Protein AF-A0A1Q5UHT0-F1 (afdb_monomer_lite)

Secondary structure (DSSP, 8-state):
---TT--EEEEEEBTEEEEEEEEETT---EEE-TTT-B--TT-EEEEEEEEETTTTEEEEEEEEEEEETTEEEEEEEEEE---TTS-----TTEEEE-S-GGG-SSTTPPPHHHHHHHTTS-SS--EEEEE-SSS-EEEEES---GGG--SPPP----SBTTB----EEETTEEEE---

Radius of gyration: 17.74 Å; chains: 1; bounding box: 50×33×55 Å

Sequence (179 aa):
MTLQNVWFGSFDVGNSKNLTLLIDTGSSDVIVSPGLYKGGPHSVDTSSTFANTYGTTESTLYNDTVKFGFVTAYQTIGSVQPDANVEALIPADGIVGFAGLEVSSFHGAPPFFHSLCEQGEMSPCRFSITLGNTEKGTLLLGALDQALFMGDLSTTSIIQEWALYADIALNGKISRRMR

Structure (mmCIF, N/CA/C/O backbone):
data_AF-A0A1Q5UHT0-F1
#
_entry.id   AF-A0A1Q5UHT0-F1
#
loop_
_atom_site.group_PDB
_atom_site.id
_atom_site.type_symbol
_atom_site.label_atom_id
_atom_site.label_alt_id
_atom_site.label_comp_id
_atom_site.label_asym_id
_atom_site.label_entity_id
_atom_site.label_seq_id
_atom_site.pdbx_PDB_ins_code
_atom_site.Cartn_x
_atom_site.Cartn_y
_atom_site.Cartn_z
_atom_site.occupancy
_atom_site.B_iso_or_equiv
_atom_site.auth_seq_id
_atom_site.auth_comp_id
_atom_site.auth_asym_id
_atom_site.auth_atom_id
_atom_site.pdbx_PDB_model_num
ATOM 1 N N . MET A 1 1 ? 13.865 -15.123 13.604 1.00 35.41 1 MET A N 1
ATOM 2 C CA . MET A 1 1 ? 12.809 -14.510 14.436 1.00 35.41 1 MET A CA 1
ATOM 3 C C . MET A 1 1 ? 11.554 -14.485 13.581 1.00 35.41 1 MET A C 1
ATOM 5 O O . MET A 1 1 ? 11.573 -13.832 12.551 1.00 35.41 1 MET A O 1
ATOM 9 N N . THR A 1 2 ? 10.536 -15.289 13.880 1.00 40.31 2 THR A N 1
ATOM 10 C CA . THR A 1 2 ? 9.267 -15.252 13.135 1.00 40.31 2 THR A CA 1
ATOM 11 C C . THR A 1 2 ? 8.494 -14.012 13.572 1.00 40.31 2 THR A C 1
ATOM 13 O O . THR A 1 2 ? 8.275 -13.825 14.768 1.00 40.31 2 THR A O 1
ATOM 16 N N . LEU A 1 3 ? 8.115 -13.152 12.625 1.00 53.81 3 LEU A N 1
ATOM 17 C CA . LEU A 1 3 ? 7.221 -12.027 12.891 1.00 53.81 3 LEU A CA 1
ATOM 18 C C . LEU A 1 3 ? 5.856 -12.599 13.291 1.00 53.81 3 LEU A C 1
ATOM 20 O O . LEU A 1 3 ? 5.096 -13.067 12.450 1.00 53.81 3 LEU A O 1
ATOM 24 N N . GLN A 1 4 ? 5.570 -12.634 14.590 1.00 56.50 4 GLN A N 1
ATOM 25 C CA . GLN A 1 4 ? 4.226 -12.915 15.087 1.00 56.50 4 GLN A CA 1
ATOM 26 C C . GLN A 1 4 ? 3.390 -11.637 14.920 1.00 56.50 4 GLN A C 1
ATOM 28 O O . GLN A 1 4 ? 3.856 -10.557 15.278 1.00 56.50 4 GLN A O 1
ATOM 33 N N . ASN A 1 5 ? 2.158 -11.767 14.413 1.00 71.25 5 ASN A N 1
ATOM 34 C CA . ASN A 1 5 ? 1.151 -10.694 14.281 1.00 71.25 5 ASN A CA 1
ATOM 35 C C . ASN A 1 5 ? 1.334 -9.688 13.126 1.00 71.25 5 ASN A C 1
ATOM 37 O O . ASN A 1 5 ? 0.954 -8.527 13.258 1.00 71.25 5 ASN A O 1
ATOM 41 N N . VAL A 1 6 ? 1.867 -10.123 11.987 1.00 84.44 6 VAL A N 1
ATOM 42 C CA . VAL A 1 6 ? 1.881 -9.336 10.740 1.00 84.44 6 VAL A CA 1
ATOM 43 C C . VAL A 1 6 ? 0.898 -9.912 9.723 1.00 84.44 6 VAL A C 1
ATOM 45 O O . VAL A 1 6 ? 0.653 -11.118 9.710 1.00 84.44 6 VAL A O 1
ATOM 48 N N . TRP A 1 7 ? 0.333 -9.051 8.877 1.00 91.31 7 TRP A N 1
ATOM 49 C CA . TRP A 1 7 ? -0.718 -9.415 7.928 1.00 91.31 7 TRP A CA 1
ATOM 50 C C . TRP A 1 7 ? -0.299 -9.076 6.505 1.00 91.31 7 TRP A C 1
ATOM 52 O O . TRP A 1 7 ? 0.039 -7.935 6.198 1.00 91.31 7 TRP A O 1
ATOM 62 N N . PHE A 1 8 ? -0.332 -10.080 5.637 1.00 94.81 8 PHE A N 1
ATOM 63 C CA . PHE A 1 8 ? 0.125 -9.957 4.261 1.00 94.81 8 PHE A CA 1
ATOM 64 C C . PHE A 1 8 ? -1.040 -10.003 3.278 1.00 94.81 8 PHE A C 1
ATOM 66 O O . PHE A 1 8 ? -2.055 -10.659 3.522 1.00 94.81 8 PHE A O 1
ATOM 73 N N . GLY A 1 9 ? -0.859 -9.341 2.141 1.00 95.75 9 GLY A N 1
ATOM 74 C CA . GLY A 1 9 ? -1.704 -9.494 0.963 1.00 95.75 9 GLY A CA 1
ATOM 75 C C . GLY A 1 9 ? -0.887 -9.961 -0.238 1.00 95.75 9 GLY A C 1
ATOM 76 O O . GLY A 1 9 ? 0.340 -9.881 -0.237 1.00 95.75 9 GLY A O 1
ATOM 77 N N . SER A 1 10 ? -1.583 -10.449 -1.264 1.00 97.75 10 SER A N 1
ATOM 78 C CA . SER A 1 10 ? -0.967 -10.814 -2.539 1.00 97.75 10 SER A CA 1
ATOM 79 C C . SER A 1 10 ? -1.118 -9.665 -3.533 1.00 97.75 10 SER A C 1
ATOM 81 O O . SER A 1 10 ? -2.241 -9.242 -3.819 1.00 97.75 10 SER A O 1
ATOM 83 N N . PHE A 1 11 ? 0.007 -9.161 -4.033 1.00 98.69 11 PHE A N 1
ATOM 84 C CA . PHE A 1 11 ? 0.077 -8.019 -4.940 1.00 98.69 11 PHE A CA 1
ATOM 85 C C . PHE A 1 11 ? 0.873 -8.376 -6.192 1.00 98.69 11 PHE A C 1
ATOM 87 O O . PHE A 1 11 ? 1.832 -9.146 -6.137 1.00 98.69 11 PHE A O 1
ATOM 94 N N . ASP A 1 12 ? 0.520 -7.761 -7.316 1.00 98.69 12 ASP A N 1
ATOM 95 C CA . ASP A 1 12 ? 1.436 -7.692 -8.451 1.00 98.69 12 ASP A CA 1
ATOM 96 C C . ASP A 1 12 ? 2.144 -6.336 -8.437 1.00 98.69 12 ASP A C 1
ATOM 98 O O . ASP A 1 12 ? 1.505 -5.313 -8.192 1.00 98.69 12 ASP A O 1
ATOM 102 N N . VAL A 1 13 ? 3.440 -6.321 -8.743 1.00 98.56 13 VAL A N 1
ATOM 103 C CA . VAL A 1 13 ? 4.240 -5.096 -8.886 1.00 98.56 13 VAL A CA 1
ATOM 104 C C . VAL A 1 13 ? 4.998 -5.175 -10.205 1.00 98.56 13 VAL A C 1
ATOM 106 O O . VAL A 1 13 ? 5.859 -6.041 -10.379 1.00 98.56 13 VAL A O 1
ATOM 109 N N . GLY A 1 14 ? 4.634 -4.327 -11.164 1.00 98.31 14 GLY A N 1
ATOM 110 C CA . GLY A 1 14 ? 5.059 -4.458 -12.554 1.00 98.31 14 GLY A CA 1
ATOM 111 C C . GLY A 1 14 ? 4.731 -5.851 -13.107 1.00 98.31 14 GLY A C 1
ATOM 112 O O . GLY A 1 14 ? 3.584 -6.317 -13.106 1.00 98.31 14 GLY A O 1
ATOM 113 N N . ASN A 1 15 ? 5.766 -6.559 -13.556 1.00 98.31 15 ASN A N 1
ATOM 114 C CA . ASN A 1 15 ? 5.675 -7.941 -14.028 1.00 98.31 15 ASN A CA 1
ATOM 115 C C . ASN A 1 15 ? 5.866 -8.998 -12.927 1.00 98.31 15 ASN A C 1
ATOM 117 O O . ASN A 1 15 ? 5.705 -10.190 -13.205 1.00 98.31 15 ASN A O 1
ATOM 121 N N . SER A 1 16 ? 6.186 -8.611 -11.694 1.00 98.44 16 SER A N 1
ATOM 122 C CA . SER A 1 16 ? 6.251 -9.540 -10.563 1.00 98.44 16 SER A CA 1
ATOM 123 C C . SER A 1 16 ? 4.849 -9.886 -10.084 1.00 98.44 16 SER A C 1
ATOM 125 O O . SER A 1 16 ? 4.022 -8.998 -9.889 1.00 98.44 16 SER A O 1
ATOM 127 N N . LYS A 1 17 ? 4.569 -11.186 -9.941 1.00 98.12 17 LYS A N 1
ATOM 128 C CA . LYS A 1 17 ? 3.223 -11.714 -9.689 1.00 98.12 17 LYS A CA 1
ATOM 129 C C . LYS A 1 17 ? 3.113 -12.367 -8.327 1.00 98.12 17 LYS A C 1
ATOM 131 O O . LYS A 1 17 ? 4.011 -13.113 -7.945 1.00 98.12 17 LYS A O 1
ATOM 136 N N . ASN A 1 18 ? 1.973 -12.150 -7.674 1.00 97.88 18 ASN A N 1
ATOM 137 C CA . ASN A 1 18 ? 1.617 -12.750 -6.389 1.00 97.88 18 ASN A CA 1
ATOM 138 C C . ASN A 1 18 ? 2.656 -12.522 -5.273 1.00 97.88 18 ASN A C 1
ATOM 140 O O . ASN A 1 18 ? 2.882 -13.417 -4.458 1.00 97.88 18 ASN A O 1
ATOM 144 N N . LEU A 1 19 ? 3.285 -11.345 -5.231 1.00 98.31 19 LEU A N 1
ATOM 145 C CA . LEU A 1 19 ? 4.189 -10.973 -4.147 1.00 98.31 19 LEU A CA 1
ATOM 146 C C . LEU A 1 19 ? 3.415 -10.876 -2.831 1.00 98.31 19 LEU A C 1
ATOM 148 O O . LEU A 1 19 ? 2.344 -10.270 -2.769 1.00 98.31 19 LEU A O 1
ATOM 152 N N . THR A 1 20 ? 3.971 -11.466 -1.782 1.00 97.31 20 THR A N 1
ATOM 153 C CA . THR A 1 20 ? 3.434 -11.443 -0.422 1.00 97.31 20 THR A CA 1
ATOM 154 C C . THR A 1 20 ? 3.959 -10.206 0.299 1.00 97.31 20 THR A C 1
ATOM 156 O O . THR A 1 20 ? 5.039 -10.234 0.888 1.00 97.31 20 THR A O 1
ATOM 159 N N . LEU A 1 21 ? 3.203 -9.109 0.233 1.00 96.94 21 LEU A N 1
ATOM 160 C CA . LEU A 1 21 ? 3.600 -7.822 0.812 1.00 96.94 21 LEU A CA 1
ATOM 161 C C . LEU A 1 21 ? 2.901 -7.581 2.150 1.00 96.94 21 LEU A C 1
ATOM 163 O O . LEU A 1 21 ? 1.709 -7.870 2.294 1.00 96.94 21 LEU A O 1
ATOM 167 N N . LEU A 1 22 ? 3.639 -7.046 3.126 1.00 95.06 22 LEU A N 1
ATOM 168 C CA . LEU A 1 22 ? 3.079 -6.591 4.398 1.00 95.06 22 LEU A CA 1
ATOM 169 C C . LEU A 1 22 ? 2.114 -5.434 4.135 1.00 95.06 22 LEU A C 1
ATOM 171 O O . LEU A 1 22 ? 2.511 -4.432 3.546 1.00 95.06 22 LEU A O 1
ATOM 175 N N . ILE A 1 23 ? 0.878 -5.553 4.616 1.00 95.94 23 ILE A N 1
ATOM 176 C CA . ILE A 1 23 ? -0.084 -4.449 4.630 1.00 95.94 23 ILE A CA 1
ATOM 177 C C . ILE A 1 23 ? 0.227 -3.593 5.860 1.00 95.94 23 ILE A C 1
ATOM 179 O O . ILE A 1 23 ? -0.033 -4.021 6.986 1.00 95.94 23 ILE A O 1
ATOM 183 N N . ASP A 1 24 ? 0.796 -2.406 5.649 1.00 94.19 24 ASP A N 1
ATOM 184 C CA . ASP A 1 24 ? 1.289 -1.550 6.731 1.00 94.19 24 ASP A CA 1
ATOM 185 C C . ASP A 1 24 ? 0.583 -0.188 6.743 1.00 94.19 24 ASP A C 1
ATOM 187 O O . ASP A 1 24 ? 0.843 0.668 5.906 1.00 94.19 24 ASP A O 1
ATOM 191 N N . THR A 1 25 ? -0.302 0.048 7.714 1.00 94.88 25 THR A N 1
ATOM 192 C CA . THR A 1 25 ? -0.948 1.361 7.910 1.00 94.88 25 THR A CA 1
ATOM 193 C C . THR A 1 25 ? -0.063 2.360 8.663 1.00 94.88 25 THR A C 1
ATOM 195 O O . THR A 1 25 ? -0.512 3.468 8.940 1.00 94.88 25 THR A O 1
ATOM 198 N N . GLY A 1 26 ? 1.152 1.968 9.062 1.00 92.06 26 GLY A N 1
ATOM 199 C CA . GLY A 1 26 ? 2.141 2.820 9.726 1.00 92.06 26 GLY A CA 1
ATOM 200 C C . GLY A 1 26 ? 3.208 3.394 8.789 1.00 92.06 26 GLY A C 1
ATOM 201 O O . GLY A 1 26 ? 3.979 4.251 9.216 1.00 92.06 26 GLY A O 1
ATOM 202 N N . SER A 1 27 ? 3.252 2.954 7.529 1.00 91.81 27 SER A N 1
ATOM 203 C CA . SER A 1 27 ? 4.128 3.494 6.485 1.00 91.81 27 SER A CA 1
ATOM 204 C C . SER A 1 27 ? 3.367 3.713 5.177 1.00 91.81 27 SER A C 1
ATOM 206 O O . SER A 1 27 ? 2.219 3.289 5.031 1.00 91.81 27 SER A O 1
ATOM 208 N N . SER A 1 28 ? 3.999 4.407 4.234 1.00 94.12 28 SER A N 1
ATOM 209 C CA . SER A 1 28 ? 3.336 4.933 3.029 1.00 94.12 28 SER A CA 1
ATOM 210 C C . SER A 1 28 ? 3.898 4.395 1.721 1.00 94.12 28 SER A C 1
ATOM 212 O O . SER A 1 28 ? 3.232 4.432 0.690 1.00 94.12 28 SER A O 1
ATOM 214 N N . ASP A 1 29 ? 5.121 3.885 1.759 1.00 93.69 29 ASP A N 1
ATOM 215 C CA . ASP A 1 29 ? 5.868 3.537 0.562 1.00 93.69 29 ASP A CA 1
ATOM 216 C C . ASP A 1 29 ? 5.634 2.070 0.170 1.00 93.69 29 ASP A C 1
ATOM 218 O O . ASP A 1 29 ? 5.435 1.196 1.020 1.00 93.69 29 ASP A O 1
ATOM 222 N N . VAL A 1 30 ? 5.678 1.777 -1.133 1.00 95.75 30 VAL A N 1
ATOM 223 C CA . VAL A 1 30 ? 5.721 0.395 -1.630 1.00 95.75 30 VAL A CA 1
ATOM 224 C C . VAL A 1 30 ? 7.166 -0.005 -1.852 1.00 95.75 30 VAL A C 1
ATOM 226 O O . VAL A 1 30 ? 7.864 0.605 -2.659 1.00 95.75 30 VAL A O 1
ATOM 229 N N . ILE A 1 31 ? 7.611 -1.045 -1.155 1.00 94.31 31 ILE A N 1
ATOM 230 C CA . ILE A 1 31 ? 8.987 -1.536 -1.196 1.00 94.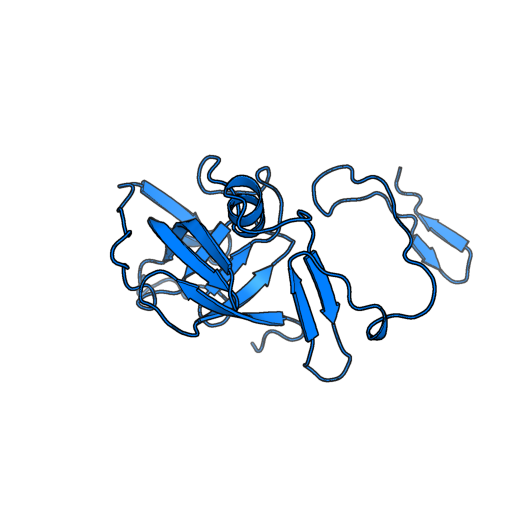31 31 ILE A CA 1
ATOM 231 C C . ILE A 1 31 ? 8.963 -3.024 -1.536 1.00 94.31 31 ILE A C 1
ATOM 233 O O . ILE A 1 31 ? 8.239 -3.792 -0.909 1.00 94.31 31 ILE A O 1
ATOM 237 N N . VAL A 1 32 ? 9.770 -3.439 -2.509 1.00 94.69 32 VAL A N 1
ATOM 238 C CA . VAL A 1 32 ? 9.913 -4.834 -2.941 1.00 94.69 32 VAL A CA 1
ATOM 239 C C . VAL A 1 32 ? 11.306 -5.342 -2.581 1.00 94.69 32 VAL A C 1
ATOM 241 O O . VAL A 1 32 ? 12.307 -4.686 -2.882 1.00 94.69 32 VAL A O 1
ATOM 244 N N . SER A 1 33 ? 11.365 -6.519 -1.954 1.00 92.62 33 SER A N 1
ATOM 245 C CA . SER A 1 33 ? 12.609 -7.159 -1.512 1.00 92.62 33 SER A CA 1
ATOM 246 C C . SER A 1 33 ? 13.593 -7.416 -2.674 1.00 92.62 33 SER A C 1
ATOM 248 O O . SER A 1 33 ? 13.178 -7.527 -3.837 1.00 92.62 33 SER A O 1
ATOM 250 N N . PRO A 1 34 ? 14.907 -7.543 -2.389 1.00 90.31 34 PRO A N 1
ATOM 251 C CA . PRO A 1 34 ? 15.936 -7.640 -3.421 1.00 90.31 34 PRO A CA 1
ATOM 252 C C . PRO A 1 34 ? 15.701 -8.744 -4.453 1.00 90.31 34 PRO A C 1
ATOM 254 O O . PRO A 1 34 ? 15.397 -9.887 -4.118 1.00 90.31 34 PRO A O 1
ATOM 257 N N . GLY A 1 35 ? 15.875 -8.401 -5.732 1.00 91.06 35 GLY A N 1
ATOM 258 C CA . GLY A 1 35 ? 15.765 -9.340 -6.855 1.00 91.06 35 GLY A CA 1
ATOM 259 C C . GLY A 1 35 ? 14.341 -9.797 -7.197 1.00 91.06 35 GLY A C 1
ATOM 260 O O . GLY A 1 35 ? 14.170 -10.540 -8.166 1.00 91.06 35 GLY A O 1
ATOM 261 N N . LEU A 1 36 ? 13.321 -9.359 -6.448 1.00 94.81 36 LEU A N 1
ATOM 262 C CA . LEU A 1 36 ? 11.932 -9.741 -6.705 1.00 94.81 36 LEU A CA 1
ATOM 263 C C . LEU A 1 36 ? 11.219 -8.804 -7.674 1.00 94.81 36 LEU A C 1
ATOM 265 O O . LEU A 1 36 ? 10.321 -9.266 -8.376 1.00 94.81 36 LEU A O 1
ATOM 269 N N . TYR A 1 37 ? 11.593 -7.525 -7.751 1.00 96.44 37 TYR A N 1
ATOM 270 C CA . TYR A 1 37 ? 10.988 -6.587 -8.698 1.00 96.44 37 TYR A CA 1
ATOM 271 C C . TYR A 1 37 ? 11.390 -6.904 -10.146 1.00 96.44 37 TYR A C 1
ATOM 273 O O . TYR A 1 37 ? 12.566 -7.080 -10.468 1.00 96.44 37 TYR A O 1
ATOM 281 N N . LYS A 1 38 ? 10.394 -6.956 -11.033 1.00 97.81 38 LYS A N 1
ATOM 282 C CA . LYS A 1 38 ? 10.551 -7.098 -12.480 1.00 97.81 38 LYS A CA 1
ATOM 283 C C . LYS A 1 38 ? 9.731 -6.006 -13.148 1.00 97.81 38 LYS A C 1
ATOM 285 O O . LYS A 1 38 ? 8.504 -6.033 -13.059 1.00 97.81 38 LYS A O 1
ATOM 290 N N . GLY A 1 39 ? 10.404 -5.095 -13.846 1.00 97.19 39 GLY A N 1
ATOM 291 C CA . GLY A 1 39 ? 9.743 -3.999 -14.549 1.00 97.19 39 GLY A CA 1
ATOM 292 C C . GLY A 1 39 ? 8.664 -4.484 -15.518 1.00 97.19 39 GLY A C 1
ATOM 293 O O . GLY A 1 39 ? 8.865 -5.429 -16.292 1.00 97.19 39 GLY A O 1
ATOM 294 N N . GLY A 1 40 ? 7.503 -3.847 -15.435 1.00 96.25 40 GLY A N 1
ATOM 295 C CA . GLY A 1 40 ? 6.394 -3.958 -16.366 1.00 96.25 40 GLY A CA 1
ATOM 296 C C . GLY A 1 40 ? 6.592 -3.110 -17.627 1.00 96.25 40 GLY A C 1
ATOM 297 O O . GLY A 1 40 ? 7.563 -2.361 -17.741 1.00 96.25 40 GLY A O 1
ATOM 298 N N . PRO A 1 41 ? 5.642 -3.165 -18.580 1.00 95.62 41 PRO A N 1
ATOM 299 C CA . PRO A 1 41 ? 5.631 -2.289 -19.757 1.00 95.62 41 PRO A CA 1
ATOM 300 C C . PRO A 1 41 ? 5.594 -0.788 -19.426 1.00 95.62 41 PRO A C 1
ATOM 302 O O . PRO A 1 41 ? 5.912 0.032 -20.283 1.00 95.62 41 PRO A O 1
ATOM 305 N N . HIS A 1 42 ? 5.191 -0.438 -18.202 1.00 92.75 42 HIS A N 1
ATOM 306 C CA . HIS A 1 42 ? 5.085 0.932 -17.705 1.00 92.75 42 HIS A CA 1
ATOM 307 C C . HIS A 1 42 ? 6.238 1.327 -16.771 1.00 92.75 42 HIS A C 1
ATOM 309 O O . HIS A 1 42 ? 6.215 2.433 -16.241 1.00 92.75 42 HIS A O 1
ATOM 315 N N . SER A 1 43 ? 7.235 0.453 -16.583 1.00 97.44 43 SER A N 1
ATOM 316 C CA . SER A 1 43 ? 8.374 0.711 -15.703 1.00 97.44 43 SER A CA 1
ATOM 317 C C . SER A 1 43 ? 9.216 1.879 -16.213 1.00 97.44 43 SER A C 1
ATOM 319 O O . SER A 1 43 ? 9.793 1.814 -17.300 1.00 97.44 43 SER A O 1
ATOM 321 N N . VAL A 1 44 ? 9.373 2.902 -15.377 1.00 97.38 44 VAL A N 1
ATOM 322 C CA . VAL A 1 44 ? 10.275 4.038 -15.599 1.00 97.38 44 VAL A CA 1
ATOM 323 C C . VAL A 1 44 ? 11.207 4.173 -14.400 1.00 97.38 44 VAL A C 1
ATOM 325 O O . VAL A 1 44 ? 10.746 4.405 -13.288 1.00 97.38 44 VAL A O 1
ATOM 328 N N . ASP A 1 45 ? 12.515 4.038 -14.618 1.00 95.56 45 ASP A N 1
ATOM 329 C CA . ASP A 1 45 ? 13.531 4.346 -13.603 1.00 95.56 45 ASP A CA 1
ATOM 330 C C . ASP A 1 45 ? 13.552 5.860 -13.343 1.00 95.56 45 ASP A C 1
ATOM 332 O O . ASP A 1 45 ? 13.675 6.659 -14.275 1.00 95.56 45 ASP A O 1
ATOM 336 N N . THR A 1 46 ? 13.417 6.263 -12.081 1.00 93.56 46 THR A N 1
ATOM 337 C CA . THR A 1 46 ? 13.412 7.681 -11.689 1.00 93.56 46 THR A CA 1
ATOM 338 C C . THR A 1 46 ? 14.821 8.248 -11.472 1.00 93.56 46 THR A C 1
ATOM 340 O O . THR A 1 46 ? 14.967 9.420 -11.123 1.00 93.56 46 THR A O 1
ATOM 343 N N . SER A 1 47 ? 15.867 7.431 -11.653 1.00 88.62 47 SER A N 1
ATOM 344 C CA . SER A 1 47 ? 17.277 7.753 -11.378 1.00 88.62 47 SER A CA 1
ATOM 345 C C . SER A 1 47 ? 17.527 8.239 -9.945 1.00 88.62 47 SER A C 1
ATOM 347 O O . SER A 1 47 ? 18.484 8.969 -9.688 1.00 88.62 47 SER A O 1
ATOM 349 N N . SER A 1 48 ? 16.653 7.847 -9.015 1.00 87.88 48 SER A N 1
ATOM 350 C CA . SER A 1 48 ? 16.684 8.252 -7.612 1.00 87.88 48 SER A CA 1
ATOM 351 C C . SER A 1 48 ? 16.810 7.028 -6.710 1.00 87.88 48 SER A C 1
ATOM 353 O O . SER A 1 48 ? 16.257 5.962 -7.002 1.00 87.88 48 SER A O 1
ATOM 355 N N . THR A 1 49 ? 17.530 7.189 -5.602 1.00 85.62 49 THR A N 1
ATOM 356 C CA . THR A 1 49 ? 17.629 6.186 -4.541 1.00 85.62 49 THR A CA 1
ATOM 357 C C . THR A 1 49 ? 17.094 6.729 -3.225 1.00 85.62 49 THR A C 1
ATOM 359 O O . THR A 1 49 ? 17.029 7.941 -3.016 1.00 85.62 49 THR A O 1
ATOM 362 N N . PHE A 1 50 ? 16.701 5.826 -2.330 1.00 82.75 50 PHE A N 1
ATOM 363 C CA . PHE A 1 50 ? 16.265 6.175 -0.983 1.00 82.75 50 PHE A CA 1
ATOM 364 C C . PHE A 1 50 ? 16.753 5.149 0.047 1.00 82.75 50 PHE A C 1
ATOM 366 O O . PHE A 1 50 ? 16.817 3.958 -0.249 1.00 82.75 50 PHE A O 1
ATOM 373 N N . ALA A 1 51 ? 17.076 5.608 1.260 1.00 79.69 51 ALA A N 1
ATOM 374 C CA . ALA A 1 51 ? 17.515 4.763 2.367 1.00 79.69 51 ALA A CA 1
ATOM 375 C C . ALA A 1 51 ? 16.326 4.328 3.236 1.00 79.69 51 ALA A C 1
ATOM 377 O O . ALA A 1 51 ? 15.815 5.099 4.047 1.00 79.69 51 ALA A O 1
ATOM 378 N N . ASN A 1 52 ? 15.912 3.071 3.102 1.00 68.75 52 ASN A N 1
ATOM 379 C CA . ASN A 1 52 ? 14.799 2.499 3.848 1.00 68.75 52 ASN A CA 1
ATOM 380 C C . ASN A 1 52 ? 15.096 2.485 5.353 1.00 68.75 52 ASN A C 1
ATOM 382 O O . ASN A 1 52 ? 16.123 1.975 5.812 1.00 68.75 52 ASN A O 1
ATOM 386 N N . THR A 1 53 ? 14.137 2.958 6.143 1.00 68.75 53 THR A N 1
ATOM 387 C CA . THR A 1 53 ? 14.179 2.867 7.610 1.00 68.75 53 THR A CA 1
ATOM 388 C C . THR A 1 53 ? 13.961 1.431 8.102 1.00 68.75 53 THR A C 1
ATOM 390 O O . THR A 1 53 ? 14.471 1.058 9.160 1.00 68.75 53 THR A O 1
ATOM 393 N N . TYR A 1 54 ? 13.298 0.589 7.301 1.00 59.94 54 TYR A N 1
ATOM 394 C CA . TYR A 1 54 ? 13.204 -0.858 7.501 1.00 59.94 54 TYR A CA 1
ATOM 395 C C . TYR A 1 54 ? 14.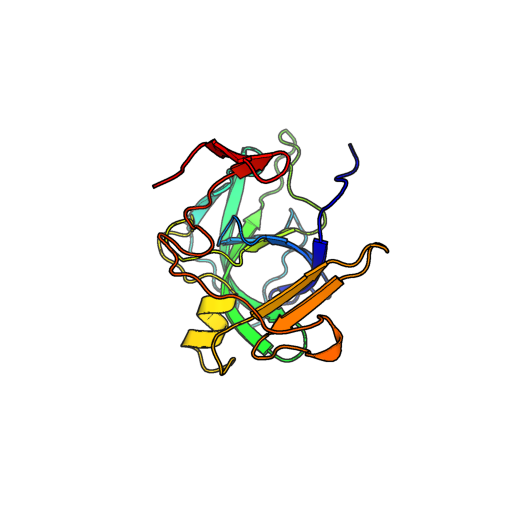507 -1.552 7.065 1.00 59.94 54 TYR A C 1
ATOM 397 O O . TYR A 1 54 ? 14.642 -2.051 5.949 1.00 59.94 54 TYR A O 1
ATOM 405 N N . GLY A 1 55 ? 15.495 -1.568 7.964 1.00 56.41 55 GLY A N 1
ATOM 406 C CA . GLY A 1 55 ? 16.707 -2.382 7.819 1.00 56.41 55 GLY A CA 1
ATOM 407 C C . GLY A 1 55 ? 17.901 -1.723 7.129 1.00 56.41 55 GLY A C 1
ATOM 408 O O . GLY A 1 55 ? 18.753 -2.451 6.638 1.00 56.41 55 GLY A O 1
ATOM 409 N N . THR A 1 56 ? 17.993 -0.386 7.093 1.00 58.91 56 THR A N 1
ATOM 410 C CA . THR A 1 56 ? 19.158 0.357 6.552 1.00 58.91 56 THR A CA 1
ATOM 411 C C . THR A 1 56 ? 19.582 -0.110 5.156 1.00 58.91 56 THR A C 1
ATOM 413 O O . THR A 1 56 ? 20.762 -0.327 4.899 1.00 58.91 56 THR A O 1
ATOM 416 N N . THR A 1 57 ? 18.617 -0.311 4.259 1.00 70.44 57 THR A N 1
ATOM 417 C CA . THR A 1 57 ? 18.875 -0.729 2.872 1.00 70.44 57 THR A CA 1
ATOM 418 C C . THR A 1 57 ? 18.603 0.411 1.902 1.00 70.44 57 THR A C 1
ATOM 420 O O . THR A 1 57 ? 17.711 1.219 2.143 1.00 70.44 57 THR A O 1
ATOM 423 N N . GLU A 1 58 ? 19.347 0.486 0.801 1.00 84.69 58 GLU A N 1
ATOM 424 C CA . GLU A 1 58 ? 19.040 1.423 -0.283 1.00 84.69 58 GLU A CA 1
ATOM 425 C C . GLU A 1 58 ? 18.077 0.791 -1.296 1.00 84.69 58 GLU A C 1
ATOM 427 O O . GLU A 1 58 ? 18.238 -0.360 -1.709 1.00 84.69 58 GLU A O 1
ATOM 432 N N . SER A 1 59 ? 17.080 1.562 -1.720 1.00 87.62 59 SER A N 1
ATOM 433 C CA . SER A 1 59 ? 16.164 1.224 -2.808 1.00 87.62 59 SER A CA 1
ATOM 434 C C . SER A 1 59 ? 16.442 2.095 -4.023 1.00 87.62 59 SER A C 1
ATOM 436 O O . SER A 1 59 ? 16.659 3.295 -3.876 1.00 87.62 59 SER A O 1
ATOM 438 N N . THR A 1 60 ? 16.344 1.525 -5.223 1.00 92.38 60 THR A N 1
ATOM 439 C CA . THR A 1 60 ? 16.167 2.301 -6.462 1.00 92.38 60 THR A CA 1
ATOM 440 C C . THR A 1 60 ? 14.684 2.507 -6.712 1.00 92.38 60 THR A C 1
ATOM 442 O O . THR A 1 60 ? 13.900 1.563 -6.585 1.00 92.38 60 THR A O 1
ATOM 445 N N . LEU A 1 61 ? 14.301 3.731 -7.068 1.00 94.62 61 LEU A N 1
ATOM 446 C CA . LEU A 1 61 ? 12.907 4.100 -7.263 1.00 94.62 61 LEU A CA 1
ATOM 447 C C . LEU A 1 61 ? 12.490 3.989 -8.731 1.00 94.62 61 LEU A C 1
ATOM 449 O O . LEU A 1 61 ? 13.123 4.567 -9.618 1.00 94.62 61 LEU A O 1
ATOM 453 N N . TYR A 1 62 ? 11.372 3.312 -8.967 1.00 96.88 62 TYR A N 1
ATOM 454 C CA . TYR A 1 62 ? 10.734 3.190 -10.276 1.00 96.88 62 TYR A CA 1
ATOM 455 C C . TYR A 1 62 ? 9.305 3.712 -10.203 1.00 96.88 62 TYR A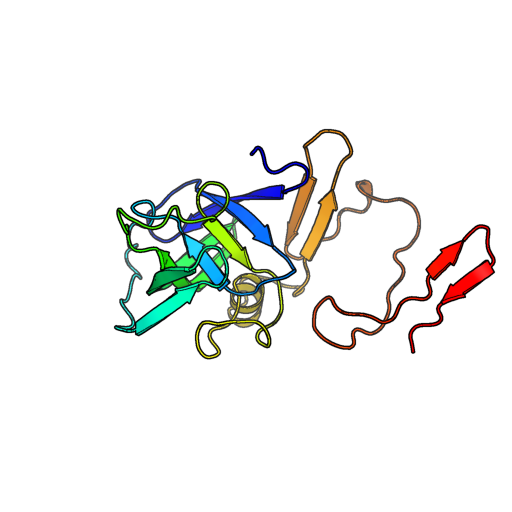 C 1
ATOM 457 O O . TYR A 1 62 ? 8.675 3.614 -9.159 1.00 96.88 62 TYR A O 1
ATOM 465 N N . ASN A 1 63 ? 8.764 4.206 -11.310 1.00 97.75 63 ASN A N 1
ATOM 466 C CA . ASN A 1 63 ? 7.321 4.309 -11.492 1.00 97.75 63 ASN A CA 1
ATOM 467 C C . ASN A 1 63 ? 6.847 3.084 -12.267 1.00 97.75 63 ASN A C 1
ATOM 469 O O . ASN A 1 63 ? 7.375 2.806 -13.341 1.00 97.75 63 ASN A O 1
ATOM 473 N N . ASP A 1 64 ? 5.874 2.356 -11.733 1.00 98.50 64 ASP A N 1
ATOM 474 C CA . ASP A 1 64 ? 5.252 1.211 -12.399 1.00 98.50 64 ASP A CA 1
ATOM 475 C C . ASP A 1 64 ? 3.862 0.955 -11.790 1.00 98.50 64 ASP A C 1
ATOM 477 O O . ASP A 1 64 ? 3.348 1.711 -10.964 1.00 98.50 64 ASP A O 1
ATOM 481 N N . THR A 1 65 ? 3.228 -0.120 -12.230 1.00 98.56 65 THR A N 1
ATOM 482 C CA . THR A 1 65 ? 1.938 -0.588 -11.749 1.00 98.56 65 THR A CA 1
ATOM 483 C C . THR A 1 65 ? 2.072 -1.392 -10.459 1.00 98.56 65 THR A C 1
ATOM 485 O O . THR A 1 65 ? 2.946 -2.247 -10.325 1.00 98.56 65 THR A O 1
ATOM 488 N N . VAL A 1 66 ? 1.150 -1.173 -9.525 1.00 98.69 66 VAL A N 1
ATOM 489 C CA . VAL A 1 66 ? 0.906 -2.046 -8.373 1.00 98.69 66 VAL A CA 1
ATOM 490 C C . VAL A 1 66 ? -0.559 -2.442 -8.386 1.00 98.69 66 VAL A C 1
ATOM 492 O O . VAL A 1 66 ? -1.436 -1.589 -8.502 1.00 98.69 66 VAL A O 1
ATOM 495 N N . LYS A 1 67 ? -0.841 -3.738 -8.287 1.00 98.62 67 LYS A N 1
ATOM 496 C CA . LYS A 1 67 ? -2.192 -4.285 -8.407 1.00 98.62 67 LYS A CA 1
ATOM 497 C C . LYS A 1 67 ? -2.557 -5.125 -7.195 1.00 98.62 67 LYS A C 1
ATOM 499 O O . LYS A 1 67 ? -1.776 -5.965 -6.755 1.00 98.62 67 LYS A O 1
ATOM 504 N N . PHE A 1 68 ? -3.790 -4.946 -6.730 1.00 98.19 68 PHE A N 1
ATOM 505 C CA . PHE A 1 68 ? -4.414 -5.756 -5.689 1.00 98.19 68 PHE A CA 1
ATOM 506 C C . PHE A 1 68 ? -5.801 -6.205 -6.150 1.00 98.19 68 PHE A C 1
ATOM 508 O O . PHE A 1 68 ? -6.685 -5.384 -6.403 1.00 98.19 68 PHE A O 1
ATOM 515 N N . GLY A 1 69 ? -6.005 -7.516 -6.295 1.00 95.19 69 GLY A N 1
ATOM 516 C CA . GLY A 1 69 ? -7.255 -8.054 -6.834 1.00 95.19 69 GLY A CA 1
ATOM 517 C C . GLY A 1 69 ? -7.545 -7.524 -8.243 1.00 95.19 69 GLY A C 1
ATOM 518 O O . GLY A 1 69 ? -6.856 -7.879 -9.199 1.00 95.19 69 GLY A O 1
ATOM 519 N N . PHE A 1 70 ? -8.574 -6.685 -8.380 1.00 95.25 70 PHE A N 1
ATOM 520 C CA . PHE A 1 70 ? -9.019 -6.140 -9.669 1.00 95.25 70 PHE A CA 1
ATOM 521 C C . PHE A 1 70 ? -8.573 -4.699 -9.934 1.00 95.25 70 PHE A C 1
ATOM 523 O O . PHE A 1 70 ? -8.769 -4.227 -11.049 1.00 95.25 70 PHE A O 1
ATOM 530 N N . VAL A 1 71 ? -7.967 -4.019 -8.957 1.00 97.81 71 VAL A N 1
ATOM 531 C CA . VAL A 1 71 ? -7.601 -2.599 -9.070 1.00 97.81 71 VAL A CA 1
ATOM 532 C C . VAL A 1 71 ? -6.101 -2.422 -9.225 1.00 97.81 71 VAL A C 1
ATOM 534 O O . VAL A 1 71 ? -5.321 -3.171 -8.631 1.00 97.81 71 VAL A O 1
ATOM 537 N N . THR A 1 72 ? -5.700 -1.450 -10.041 1.00 98.44 72 THR A N 1
ATOM 538 C CA . THR A 1 72 ? -4.296 -1.203 -10.391 1.00 98.44 72 THR A CA 1
ATOM 539 C C . THR A 1 72 ? -3.980 0.274 -10.228 1.00 98.44 72 THR A C 1
ATOM 541 O O . THR A 1 72 ? -4.670 1.096 -10.806 1.00 98.44 72 THR A O 1
ATOM 544 N N . ALA A 1 73 ? -2.927 0.606 -9.487 1.00 98.38 73 ALA A N 1
ATOM 545 C CA . ALA A 1 73 ? -2.418 1.967 -9.367 1.00 98.38 73 ALA A CA 1
ATOM 546 C C . ALA A 1 73 ? -1.106 2.113 -10.142 1.00 98.38 73 ALA A C 1
ATOM 548 O O . ALA A 1 73 ? -0.272 1.208 -10.105 1.00 98.38 73 ALA A O 1
ATOM 549 N N . TYR A 1 74 ? -0.892 3.260 -10.777 1.00 98.06 74 TYR A N 1
ATOM 550 C CA . TYR A 1 74 ? 0.410 3.680 -11.298 1.00 98.06 74 TYR A CA 1
ATOM 551 C C . TYR A 1 74 ? 1.104 4.546 -10.247 1.00 98.06 74 TYR A C 1
ATOM 553 O O . TYR A 1 74 ? 0.606 5.621 -9.929 1.00 98.06 74 TYR A O 1
ATOM 561 N N . GLN A 1 75 ? 2.223 4.101 -9.684 1.00 96.88 75 GLN A N 1
ATOM 562 C CA . GLN A 1 75 ? 2.861 4.807 -8.569 1.00 96.88 75 GLN A CA 1
ATOM 563 C C . GLN A 1 75 ? 4.367 4.567 -8.509 1.00 96.88 75 GLN A C 1
ATOM 565 O O . GLN A 1 75 ? 4.908 3.725 -9.229 1.00 96.88 75 GLN A O 1
ATOM 570 N N . THR A 1 76 ? 5.030 5.285 -7.605 1.00 96.88 76 THR A N 1
ATOM 571 C CA . THR A 1 76 ? 6.433 5.047 -7.279 1.00 96.88 76 THR A CA 1
ATOM 572 C C . THR A 1 76 ? 6.586 3.810 -6.393 1.00 96.88 76 THR A C 1
ATOM 574 O O . THR A 1 76 ? 5.837 3.604 -5.441 1.00 96.88 76 THR A O 1
ATOM 577 N N . ILE A 1 77 ? 7.580 2.987 -6.705 1.00 96.00 77 ILE A N 1
ATOM 578 C CA . ILE A 1 77 ? 7.955 1.773 -5.986 1.00 96.00 77 ILE A CA 1
ATOM 579 C C . ILE A 1 77 ? 9.453 1.805 -5.682 1.00 96.00 77 ILE A C 1
ATOM 581 O O . ILE A 1 77 ? 10.256 2.251 -6.502 1.00 96.00 77 ILE A O 1
ATOM 585 N N . GLY A 1 78 ? 9.842 1.298 -4.519 1.00 94.50 78 GLY A N 1
ATOM 586 C CA . GLY A 1 78 ? 11.235 1.070 -4.156 1.00 94.50 78 GLY A CA 1
ATOM 587 C C . GLY A 1 78 ? 11.626 -0.379 -4.406 1.00 94.50 78 GLY A C 1
ATOM 588 O O . GLY A 1 78 ? 11.095 -1.284 -3.771 1.00 94.50 78 GLY A O 1
ATOM 589 N N . SER A 1 79 ? 12.577 -0.615 -5.306 1.00 93.56 79 SER A N 1
ATOM 590 C CA . SER A 1 79 ? 13.228 -1.919 -5.448 1.00 93.56 79 SER A CA 1
ATOM 591 C C . SER A 1 79 ? 14.501 -1.923 -4.622 1.00 93.56 79 SER A C 1
ATOM 593 O O . SER A 1 79 ? 15.450 -1.202 -4.940 1.00 93.56 79 SER A O 1
ATOM 595 N N . VAL A 1 80 ? 14.537 -2.753 -3.588 1.00 90.75 80 VAL A N 1
ATOM 596 C CA . VAL A 1 80 ? 15.673 -2.824 -2.666 1.00 90.75 80 VAL A CA 1
ATOM 597 C C . VAL A 1 80 ? 16.867 -3.419 -3.399 1.00 90.75 80 VAL A C 1
ATOM 599 O O . VAL A 1 80 ? 16.747 -4.442 -4.079 1.00 90.75 80 VAL A O 1
ATOM 602 N N . GLN A 1 81 ? 18.024 -2.777 -3.279 1.00 86.00 81 GLN A N 1
ATOM 603 C CA . GLN A 1 81 ? 19.248 -3.283 -3.881 1.00 86.00 81 GLN A CA 1
ATOM 604 C C . GLN A 1 81 ? 19.819 -4.431 -3.036 1.00 86.00 81 GLN A C 1
ATOM 606 O O . GLN A 1 81 ? 19.793 -4.364 -1.806 1.00 86.00 81 GLN A O 1
ATOM 611 N N . PRO A 1 82 ? 20.324 -5.506 -3.664 1.00 75.56 82 PRO A N 1
ATOM 612 C CA . PRO A 1 82 ? 21.001 -6.566 -2.936 1.00 75.56 82 PRO A CA 1
ATOM 613 C C . PRO A 1 82 ? 22.331 -6.034 -2.387 1.00 75.56 82 PRO A C 1
ATOM 615 O O . PRO A 1 82 ? 23.294 -5.880 -3.136 1.00 75.56 82 PRO A O 1
ATOM 618 N N . ASP A 1 83 ? 22.400 -5.777 -1.082 1.00 69.94 83 ASP A N 1
ATOM 619 C CA . ASP A 1 83 ? 23.672 -5.626 -0.374 1.00 69.94 83 ASP A CA 1
ATOM 620 C C . ASP A 1 83 ? 24.030 -6.962 0.290 1.00 69.94 83 ASP A C 1
ATOM 622 O O . ASP A 1 83 ? 23.235 -7.544 1.026 1.00 69.94 83 ASP A O 1
ATOM 626 N N . ALA A 1 84 ? 25.238 -7.462 0.028 1.00 52.78 84 ALA A N 1
ATOM 627 C CA . ALA A 1 84 ? 25.748 -8.692 0.628 1.00 52.78 84 ALA A CA 1
ATOM 628 C C . ALA A 1 84 ? 26.007 -8.568 2.145 1.00 52.78 84 ALA A C 1
ATOM 630 O O . ALA A 1 84 ? 26.191 -9.591 2.803 1.00 52.78 84 ALA A O 1
ATOM 631 N N . ASN A 1 85 ? 26.037 -7.346 2.697 1.00 53.03 85 ASN A N 1
ATOM 632 C CA . ASN A 1 85 ? 26.430 -7.077 4.085 1.00 53.03 85 ASN A CA 1
ATOM 633 C C . ASN A 1 85 ? 25.291 -6.592 4.996 1.00 53.03 85 ASN A C 1
ATOM 635 O O . ASN A 1 85 ? 25.506 -6.449 6.200 1.00 53.03 85 ASN A O 1
ATOM 639 N N . VAL A 1 86 ? 24.098 -6.345 4.453 1.00 57.03 86 VAL A N 1
ATOM 640 C CA . VAL A 1 86 ? 22.934 -5.892 5.221 1.00 57.03 86 VAL A CA 1
ATOM 641 C C . VAL A 1 86 ? 21.786 -6.849 4.939 1.00 57.03 86 VAL A C 1
ATOM 643 O O . VAL A 1 86 ? 21.224 -6.855 3.846 1.00 57.03 86 VAL A O 1
ATOM 646 N N . GLU A 1 87 ? 21.427 -7.675 5.924 1.00 57.69 87 GLU A N 1
ATOM 647 C CA . GLU A 1 87 ? 20.160 -8.401 5.854 1.00 57.69 87 GLU A CA 1
ATOM 648 C C . GLU A 1 87 ? 19.036 -7.363 5.836 1.00 57.69 87 GLU A C 1
ATOM 650 O O . GLU A 1 87 ? 18.772 -6.692 6.836 1.00 57.69 87 GLU A O 1
ATOM 655 N N . ALA A 1 88 ? 18.388 -7.207 4.681 1.00 60.19 88 ALA A N 1
ATOM 656 C CA . ALA A 1 88 ? 17.184 -6.408 4.577 1.00 60.19 88 ALA A CA 1
ATOM 657 C C . ALA A 1 88 ? 16.165 -6.954 5.590 1.00 60.19 88 ALA A C 1
ATOM 659 O O . ALA A 1 88 ? 15.657 -8.062 5.426 1.00 60.19 88 ALA A O 1
ATOM 660 N N . LEU A 1 89 ? 15.843 -6.181 6.632 1.00 74.75 89 LEU A N 1
ATOM 661 C CA . LEU A 1 89 ? 14.808 -6.524 7.622 1.00 74.75 89 LEU A CA 1
ATOM 662 C C . LEU A 1 89 ? 13.390 -6.328 7.055 1.00 74.75 89 LEU A C 1
ATOM 664 O O . LEU A 1 89 ? 12.463 -5.945 7.769 1.00 74.75 89 LEU A O 1
ATOM 668 N N . ILE A 1 90 ? 13.234 -6.558 5.755 1.00 81.12 90 ILE A N 1
ATOM 669 C CA . ILE A 1 90 ? 11.987 -6.383 5.031 1.00 81.12 90 ILE A CA 1
ATOM 670 C C . ILE A 1 90 ? 11.198 -7.690 5.155 1.00 81.12 90 ILE A C 1
ATOM 672 O O . ILE A 1 90 ? 11.726 -8.764 4.856 1.00 81.12 90 ILE A O 1
ATOM 676 N N . PRO A 1 91 ? 9.952 -7.636 5.643 1.00 86.81 91 PRO A N 1
ATOM 677 C CA . PRO A 1 91 ? 9.140 -8.824 5.839 1.00 86.81 91 PRO A CA 1
ATOM 678 C C . PRO A 1 91 ? 8.718 -9.434 4.496 1.00 86.81 91 PRO A C 1
ATOM 680 O O . PRO A 1 91 ? 8.233 -8.730 3.615 1.00 86.81 91 PRO A O 1
ATOM 683 N N . ALA A 1 92 ? 8.835 -10.761 4.379 1.00 91.50 92 ALA A N 1
ATOM 684 C CA . ALA A 1 92 ? 8.421 -11.529 3.200 1.00 91.50 92 ALA A CA 1
ATOM 685 C C . ALA A 1 92 ? 8.949 -10.927 1.874 1.00 91.50 92 ALA A C 1
ATOM 687 O O . ALA A 1 92 ? 10.154 -10.702 1.738 1.00 91.50 92 ALA A O 1
ATOM 688 N N . ASP A 1 93 ? 8.068 -10.674 0.902 1.00 95.25 93 ASP A N 1
ATOM 689 C CA . ASP A 1 93 ? 8.451 -10.159 -0.418 1.00 95.25 93 ASP A CA 1
ATOM 690 C C . ASP A 1 93 ? 8.513 -8.622 -0.467 1.00 95.25 93 ASP A C 1
ATOM 692 O O . ASP A 1 93 ? 8.917 -8.055 -1.487 1.00 95.25 93 ASP A O 1
ATOM 696 N N . GLY A 1 94 ? 8.116 -7.937 0.612 1.00 94.12 94 GLY A N 1
ATOM 697 C CA . GLY A 1 94 ? 8.096 -6.482 0.670 1.00 94.12 94 GLY A CA 1
ATOM 698 C C . GLY A 1 94 ? 7.016 -5.893 1.579 1.00 94.12 94 GLY A C 1
ATOM 699 O O . GLY A 1 94 ? 6.369 -6.583 2.368 1.00 94.12 94 GLY A O 1
ATOM 700 N N . ILE A 1 95 ? 6.807 -4.587 1.439 1.00 94.56 95 ILE A N 1
ATOM 701 C CA . ILE A 1 95 ? 5.840 -3.784 2.195 1.00 94.56 95 ILE A CA 1
ATOM 702 C C . ILE A 1 95 ? 4.994 -2.984 1.204 1.00 94.56 95 ILE A C 1
ATOM 704 O O . ILE A 1 95 ? 5.500 -2.484 0.201 1.00 94.56 95 ILE A O 1
ATOM 708 N N . VAL A 1 96 ? 3.706 -2.846 1.497 1.00 96.94 96 VAL A N 1
ATOM 709 C CA . VAL A 1 96 ? 2.810 -1.890 0.850 1.00 96.94 96 VAL A CA 1
ATOM 710 C C . VAL A 1 96 ? 2.224 -0.977 1.920 1.00 96.94 96 VAL A C 1
ATOM 712 O O . VAL A 1 96 ? 1.427 -1.402 2.761 1.00 96.94 96 VAL A O 1
ATOM 715 N N . GLY A 1 97 ? 2.651 0.282 1.893 1.00 95.56 97 GLY A N 1
ATOM 716 C CA . GLY A 1 97 ? 2.161 1.308 2.798 1.00 95.56 97 GLY A CA 1
ATOM 717 C C . GLY A 1 97 ? 0.724 1.745 2.500 1.00 95.56 97 GLY A C 1
ATOM 718 O O . GLY A 1 97 ? 0.332 1.934 1.345 1.00 95.56 97 GLY A O 1
ATOM 719 N N . PHE A 1 98 ? -0.060 1.908 3.563 1.00 96.44 98 PHE A N 1
ATOM 720 C CA . PHE A 1 98 ? -1.440 2.402 3.562 1.00 96.44 98 PHE A CA 1
ATOM 721 C C . PHE A 1 98 ? -1.608 3.682 4.396 1.00 96.44 98 PHE A C 1
ATOM 723 O O . PHE A 1 98 ? -2.737 4.138 4.568 1.00 96.44 98 PHE A O 1
ATOM 730 N N . ALA A 1 99 ? -0.522 4.249 4.930 1.00 94.88 99 ALA A N 1
ATOM 731 C CA . ALA A 1 99 ? -0.542 5.549 5.592 1.00 94.88 99 ALA A CA 1
ATOM 732 C C . ALA A 1 99 ? -0.589 6.716 4.591 1.00 94.88 99 ALA A C 1
ATOM 734 O O . ALA A 1 99 ? -0.490 6.531 3.373 1.00 94.88 99 ALA A O 1
ATOM 735 N N . GLY A 1 100 ? -0.745 7.922 5.135 1.00 92.94 100 GLY A N 1
ATOM 736 C CA . GLY A 1 100 ? -0.829 9.159 4.372 1.00 92.94 100 GLY A CA 1
ATOM 737 C C . GLY A 1 100 ? 0.503 9.638 3.815 1.00 92.94 100 GLY A C 1
ATOM 738 O O . GLY A 1 100 ? 1.583 9.174 4.186 1.00 92.94 100 GLY A O 1
ATOM 739 N N . LEU A 1 101 ? 0.443 10.594 2.892 1.00 92.50 101 LEU A N 1
ATOM 740 C CA . LEU A 1 101 ? 1.624 11.141 2.217 1.00 92.50 101 LEU A CA 1
ATOM 741 C C . LEU A 1 101 ? 2.684 11.685 3.191 1.00 92.50 101 LEU A C 1
ATOM 743 O O . LEU A 1 101 ? 3.874 11.681 2.889 1.00 92.50 101 LEU A O 1
ATOM 747 N N . GLU A 1 102 ? 2.270 12.152 4.363 1.00 90.38 102 GLU A N 1
ATOM 748 C CA . GLU A 1 102 ? 3.126 12.827 5.333 1.00 90.38 102 GLU A CA 1
ATOM 749 C C . GLU A 1 102 ? 4.199 11.935 5.975 1.00 90.38 102 GLU A C 1
ATOM 751 O O . GLU A 1 102 ? 5.157 12.463 6.540 1.00 90.38 102 GLU A O 1
ATOM 756 N N . VAL A 1 103 ? 4.060 10.608 5.880 1.00 89.00 103 VAL A N 1
ATOM 757 C CA . VAL A 1 103 ? 5.094 9.644 6.302 1.00 89.00 103 VAL A CA 1
ATOM 758 C C . VAL A 1 103 ? 5.722 8.892 5.124 1.00 89.00 103 VAL A C 1
ATOM 760 O O . VAL A 1 103 ? 6.450 7.923 5.334 1.00 89.00 103 VAL A O 1
ATOM 763 N N . SER A 1 104 ? 5.473 9.342 3.888 1.00 89.69 104 SER A N 1
ATOM 764 C CA . SER A 1 104 ? 6.169 8.831 2.705 1.00 89.69 104 SER A CA 1
ATOM 765 C C . SER A 1 104 ? 7.602 9.330 2.647 1.00 89.69 104 SER A C 1
ATOM 767 O O . SER A 1 104 ? 7.911 10.496 2.905 1.00 89.69 104 SER A O 1
ATOM 769 N N . SER A 1 105 ? 8.475 8.427 2.229 1.00 87.94 105 SER A N 1
ATOM 770 C CA . SER A 1 105 ? 9.882 8.704 2.018 1.00 87.94 105 SER A CA 1
ATOM 771 C C . SER A 1 105 ? 10.223 9.021 0.563 1.00 87.94 105 SER A C 1
ATOM 773 O O . SER A 1 105 ? 11.311 9.514 0.272 1.00 87.94 105 SER A O 1
ATOM 775 N N . PHE A 1 106 ? 9.303 8.772 -0.371 1.00 88.94 106 PHE A N 1
ATOM 776 C CA . PHE A 1 106 ? 9.523 8.903 -1.815 1.00 88.94 106 PHE A CA 1
ATOM 777 C C . PHE A 1 106 ? 9.261 10.327 -2.330 1.00 88.94 106 PHE A C 1
ATOM 779 O O . PHE A 1 106 ? 8.652 10.528 -3.377 1.00 88.94 106 PHE A O 1
ATOM 786 N N . HIS A 1 107 ? 9.727 11.339 -1.590 1.00 81.62 107 HIS A N 1
ATOM 787 C CA . HIS A 1 107 ? 9.693 12.754 -1.992 1.00 81.62 107 HIS A CA 1
ATOM 788 C C . HIS A 1 107 ? 8.310 13.282 -2.420 1.00 81.62 107 HIS A C 1
ATOM 790 O O . HIS A 1 107 ? 8.207 14.106 -3.329 1.00 81.62 107 HIS A O 1
ATOM 796 N N . GLY A 1 108 ? 7.246 12.841 -1.749 1.00 84.31 108 GLY A N 1
ATOM 797 C CA . GLY A 1 108 ? 5.886 13.288 -2.049 1.00 84.31 108 GLY A CA 1
ATOM 798 C C . GLY A 1 108 ? 5.175 12.475 -3.136 1.00 84.31 108 GLY A C 1
ATOM 799 O O . GLY A 1 108 ? 4.123 12.907 -3.605 1.00 84.31 108 GLY A O 1
ATOM 800 N N . ALA A 1 109 ? 5.706 11.312 -3.529 1.00 91.19 109 ALA A N 1
ATOM 801 C CA . ALA A 1 109 ? 4.952 10.351 -4.326 1.00 91.19 109 ALA A CA 1
ATOM 802 C C . ALA A 1 109 ? 3.742 9.809 -3.531 1.00 91.19 109 ALA A C 1
ATOM 804 O O . ALA A 1 109 ? 3.894 9.470 -2.355 1.00 91.19 109 ALA A O 1
ATOM 805 N N . PRO A 1 110 ? 2.545 9.719 -4.141 1.00 95.12 110 PRO A N 1
ATOM 806 C CA . PRO A 1 110 ? 1.351 9.257 -3.445 1.00 95.12 110 PRO A CA 1
ATOM 807 C C . PRO A 1 110 ? 1.470 7.775 -3.036 1.00 95.12 110 PRO A C 1
ATOM 809 O O . PRO A 1 110 ? 1.897 6.955 -3.852 1.00 95.12 110 PRO A O 1
ATOM 812 N N . PRO A 1 111 ? 1.035 7.404 -1.815 1.00 96.25 111 PRO A N 1
ATOM 813 C CA . PRO A 1 111 ? 0.934 6.008 -1.380 1.00 96.25 111 PRO A CA 1
ATOM 814 C C . PRO A 1 111 ? 0.019 5.174 -2.287 1.00 96.25 111 PRO A C 1
ATOM 816 O O . PRO A 1 111 ? -0.807 5.715 -3.028 1.00 96.25 111 PRO A O 1
ATOM 819 N N . PHE A 1 112 ? 0.066 3.845 -2.161 1.00 98.00 112 PHE A N 1
ATOM 820 C CA . PHE A 1 112 ? -0.712 2.935 -3.016 1.00 98.00 112 PHE A CA 1
ATOM 821 C C . PHE A 1 112 ? -2.211 3.230 -3.018 1.00 98.00 112 PHE A C 1
ATOM 823 O O . PHE A 1 112 ? -2.820 3.391 -4.078 1.00 98.00 112 PHE A O 1
ATOM 830 N N . PHE A 1 113 ? -2.817 3.311 -1.833 1.00 97.88 113 PHE A N 1
ATOM 831 C CA . PHE A 1 113 ? -4.259 3.510 -1.737 1.00 97.88 113 PHE A CA 1
ATOM 832 C C . PHE A 1 113 ? -4.686 4.905 -2.217 1.00 97.88 113 PHE A C 1
ATOM 834 O O . PHE A 1 113 ? -5.706 5.041 -2.891 1.00 97.88 113 PHE A O 1
ATOM 841 N N . HIS A 1 114 ? -3.864 5.922 -1.952 1.00 97.44 114 HIS A N 1
ATOM 842 C CA . HIS A 1 114 ? -4.061 7.278 -2.463 1.00 97.44 114 HIS A CA 1
ATOM 843 C C . HIS A 1 114 ? -4.011 7.312 -3.987 1.00 97.44 114 HIS A C 1
ATOM 845 O O . HIS A 1 114 ? -4.925 7.839 -4.614 1.00 97.44 114 HIS A O 1
ATOM 851 N N . SER A 1 115 ? -3.010 6.657 -4.580 1.00 98.25 115 SER A N 1
ATOM 852 C CA . SER A 1 115 ? -2.869 6.529 -6.029 1.00 98.25 115 SER A CA 1
ATOM 853 C C . SER A 1 115 ? -4.114 5.901 -6.663 1.00 98.25 115 SER A C 1
ATOM 855 O O . SER A 1 115 ? -4.609 6.417 -7.661 1.00 98.25 115 SER A O 1
ATOM 857 N N . LEU A 1 116 ? -4.686 4.846 -6.063 1.00 98.44 116 LEU A N 1
ATOM 858 C CA . LEU A 1 116 ? -5.951 4.263 -6.535 1.00 98.44 116 LEU A CA 1
ATOM 859 C C . LEU A 1 116 ? -7.106 5.275 -6.517 1.00 98.44 116 LEU A C 1
ATOM 861 O O . LEU A 1 116 ? -7.888 5.345 -7.465 1.00 98.44 116 LEU A O 1
ATOM 865 N N . CYS A 1 117 ? -7.236 6.045 -5.438 1.00 97.94 117 CYS A N 1
ATOM 866 C CA . CYS A 1 117 ? -8.303 7.031 -5.308 1.00 97.94 117 CYS A CA 1
ATOM 867 C C . CYS A 1 117 ? -8.145 8.198 -6.290 1.00 97.94 117 CYS A C 1
ATOM 869 O O . CYS A 1 117 ? -9.103 8.570 -6.966 1.00 97.94 117 CYS A O 1
ATOM 871 N N . GLU A 1 118 ? -6.942 8.763 -6.388 1.00 97.38 118 GLU A N 1
ATOM 872 C CA . GLU A 1 118 ? -6.625 9.893 -7.268 1.00 97.38 118 GLU A CA 1
ATOM 873 C C . GLU A 1 118 ? -6.767 9.528 -8.749 1.00 97.38 118 GLU A C 1
ATOM 875 O O . GLU A 1 118 ? -7.182 10.357 -9.557 1.00 97.38 118 GLU A O 1
ATOM 880 N N . GLN A 1 119 ? -6.481 8.272 -9.102 1.00 97.88 119 GLN A N 1
ATOM 881 C CA . GLN A 1 119 ? -6.599 7.754 -10.470 1.00 97.88 119 GLN A CA 1
ATOM 882 C C . GLN A 1 119 ? -8.022 7.296 -10.821 1.00 97.88 119 GLN A C 1
ATOM 884 O O . GLN A 1 119 ? -8.274 6.901 -11.956 1.00 97.88 119 GLN A O 1
ATOM 889 N N . GLY A 1 120 ? -8.970 7.371 -9.880 1.00 97.50 120 GLY A N 1
ATOM 890 C CA . GLY A 1 120 ? -10.364 6.976 -10.102 1.00 97.50 120 GLY A CA 1
ATOM 891 C C . GLY A 1 120 ? -10.599 5.462 -10.130 1.00 97.50 120 GLY A C 1
ATOM 892 O O . GLY A 1 120 ? -11.701 5.023 -10.453 1.00 97.50 120 GLY A O 1
ATOM 893 N N . GLU A 1 121 ? -9.599 4.669 -9.750 1.00 97.75 121 GLU A N 1
ATOM 894 C CA . GLU A 1 121 ? -9.664 3.204 -9.661 1.00 97.75 121 GLU A CA 1
ATOM 895 C C . GLU A 1 121 ? -10.432 2.738 -8.415 1.00 97.75 121 GLU A C 1
ATOM 897 O O . GLU A 1 121 ? -10.834 1.577 -8.314 1.00 97.75 121 GLU A O 1
ATOM 902 N N . MET A 1 122 ? -10.658 3.642 -7.453 1.00 95.75 122 MET A N 1
ATOM 903 C CA . MET A 1 122 ? -11.402 3.353 -6.234 1.00 95.75 122 MET A CA 1
ATOM 904 C C . MET A 1 122 ? -12.378 4.467 -5.850 1.00 95.75 122 MET A C 1
ATOM 906 O O . MET A 1 122 ? -11.993 5.610 -5.616 1.00 95.75 122 MET A O 1
ATOM 910 N N . SER A 1 123 ? -13.656 4.105 -5.703 1.00 93.50 123 SER A N 1
ATOM 911 C CA . SER A 1 123 ? -14.691 4.966 -5.128 1.00 93.50 123 SER A CA 1
ATOM 912 C C . SER A 1 123 ? -15.740 4.118 -4.391 1.00 93.50 123 SER A C 1
ATOM 914 O O . SER A 1 123 ? -16.291 3.192 -4.991 1.00 93.50 123 SER A O 1
ATOM 916 N N . PRO A 1 124 ? -16.046 4.400 -3.108 1.00 95.12 124 PRO A N 1
ATOM 917 C CA . PRO A 1 124 ? -15.496 5.483 -2.286 1.00 95.12 124 PRO A CA 1
ATOM 918 C C . PRO A 1 124 ? -14.021 5.262 -1.902 1.00 95.12 124 PRO A C 1
ATOM 920 O O . PRO A 1 124 ? -13.576 4.127 -1.762 1.00 95.12 124 PRO A O 1
ATOM 923 N N . CYS A 1 125 ? -13.277 6.350 -1.672 1.00 95.62 125 CYS A N 1
ATOM 924 C CA . CYS A 1 125 ? -11.884 6.301 -1.212 1.00 95.62 125 CYS A CA 1
ATOM 925 C C . CYS A 1 125 ? -11.797 5.928 0.279 1.00 95.62 125 CYS A C 1
ATOM 927 O O . CYS A 1 125 ? -11.623 6.774 1.152 1.00 95.62 125 CYS A O 1
ATOM 929 N N . ARG A 1 126 ? -12.007 4.648 0.583 1.00 95.06 126 ARG A N 1
ATOM 930 C CA . ARG A 1 126 ? -11.844 4.053 1.917 1.00 95.06 126 ARG A CA 1
ATOM 931 C C . ARG A 1 126 ? -11.425 2.595 1.799 1.00 95.06 126 ARG A C 1
ATOM 933 O O . ARG A 1 126 ? -11.737 1.956 0.799 1.00 95.06 126 ARG A O 1
ATOM 940 N N . PHE A 1 127 ? -10.823 2.041 2.837 1.00 96.25 127 PHE A N 1
ATOM 941 C CA . PHE A 1 127 ? -10.618 0.602 2.962 1.00 96.25 127 PHE A CA 1
ATOM 942 C C . PHE A 1 127 ? -11.010 0.132 4.362 1.00 96.25 127 PHE A C 1
ATOM 944 O O . PHE A 1 127 ? -11.131 0.933 5.289 1.00 96.25 127 PHE A O 1
ATOM 951 N N . SER A 1 128 ? -11.236 -1.169 4.513 1.00 95.31 128 SER A N 1
ATOM 952 C CA . SER A 1 128 ? -11.495 -1.800 5.805 1.00 95.31 128 SER A CA 1
ATOM 953 C C . SER A 1 128 ? -10.571 -2.987 6.008 1.00 95.31 128 SER A C 1
ATOM 955 O O . SER A 1 128 ? -10.383 -3.787 5.089 1.00 95.31 128 SER A O 1
ATOM 957 N N . ILE A 1 129 ? -10.057 -3.122 7.226 1.00 94.31 129 ILE A N 1
ATOM 958 C CA . ILE A 1 129 ? -9.233 -4.248 7.651 1.00 94.31 129 ILE A CA 1
ATOM 959 C C . ILE A 1 129 ? -9.981 -4.999 8.751 1.00 94.31 129 ILE A C 1
ATOM 961 O O . ILE A 1 129 ? -10.365 -4.417 9.764 1.00 94.31 129 ILE A O 1
ATOM 965 N N . THR A 1 130 ? -10.148 -6.304 8.568 1.00 92.56 130 THR A N 1
ATOM 966 C CA . THR A 1 130 ? -10.623 -7.221 9.606 1.00 92.56 130 THR A CA 1
ATOM 967 C C . THR A 1 130 ? -9.525 -8.227 9.898 1.00 92.56 130 THR A C 1
ATOM 969 O O . THR A 1 130 ? -9.125 -8.980 9.013 1.00 92.56 130 THR A O 1
ATOM 972 N N . LEU A 1 131 ? -9.050 -8.256 11.141 1.00 90.06 131 LEU A N 1
ATOM 973 C CA . LEU A 1 131 ? -8.012 -9.177 11.598 1.00 90.06 131 LEU A CA 1
ATOM 974 C C . LEU A 1 131 ? -8.674 -10.275 12.432 1.00 90.06 131 LEU A C 1
ATOM 976 O O . LEU A 1 131 ? -9.224 -10.002 13.497 1.00 90.06 131 LEU A O 1
ATOM 980 N N . GLY A 1 132 ? -8.691 -11.503 11.915 1.00 81.88 132 GLY A N 1
ATOM 981 C CA . GLY A 1 132 ? -9.315 -12.635 12.592 1.00 81.88 132 GLY A CA 1
ATOM 982 C C . GLY A 1 132 ? -8.398 -13.284 13.628 1.00 81.88 132 GLY A C 1
ATOM 983 O O . GLY A 1 132 ? -7.177 -13.169 13.578 1.00 81.88 132 GLY A O 1
ATOM 984 N N . ASN A 1 133 ? -8.992 -14.065 14.530 1.00 76.69 133 ASN A N 1
ATOM 985 C CA . ASN A 1 133 ? -8.253 -14.823 15.549 1.00 76.69 133 ASN A CA 1
ATOM 986 C C . ASN A 1 133 ? -7.505 -16.051 14.984 1.00 76.69 133 ASN A C 1
ATOM 988 O O . ASN A 1 133 ? -6.784 -16.715 15.721 1.00 76.69 133 ASN A O 1
ATOM 992 N N . THR A 1 134 ? -7.709 -16.397 13.706 1.00 68.12 134 THR A N 1
ATOM 993 C CA . THR A 1 134 ? -7.252 -17.660 13.092 1.00 68.12 134 THR A CA 1
ATOM 994 C C . THR A 1 134 ? -6.284 -17.451 11.921 1.00 68.12 134 THR A C 1
ATOM 996 O O . THR A 1 134 ? -6.468 -18.064 10.873 1.00 68.12 134 THR A O 1
ATOM 999 N N . GLU A 1 135 ? -5.302 -16.553 12.053 1.00 72.44 135 GLU A N 1
ATOM 1000 C CA . GLU A 1 135 ? -4.289 -16.235 11.013 1.00 72.44 135 GLU A CA 1
ATOM 1001 C C . GLU A 1 135 ? -4.867 -15.772 9.657 1.00 72.44 135 GLU A C 1
ATOM 1003 O O . GLU A 1 135 ? -4.145 -15.615 8.676 1.00 72.44 135 GLU A O 1
ATOM 1008 N N . LYS A 1 136 ? -6.181 -15.525 9.585 1.00 82.94 136 LYS A N 1
ATOM 1009 C CA . LYS A 1 136 ? -6.890 -15.045 8.396 1.00 82.94 136 LYS A CA 1
ATOM 1010 C C . LYS A 1 136 ? -7.512 -13.689 8.676 1.00 82.94 136 LYS A C 1
ATOM 1012 O O . LYS A 1 136 ? -8.113 -13.478 9.727 1.00 82.94 136 LYS A O 1
ATOM 1017 N N . GLY A 1 137 ? -7.360 -12.793 7.715 1.00 89.88 137 GLY A N 1
ATOM 1018 C CA . GLY A 1 137 ? -7.888 -11.442 7.750 1.00 89.88 137 GLY A CA 1
ATOM 1019 C C . GLY A 1 137 ? -8.450 -11.069 6.389 1.00 89.88 137 GLY A C 1
ATOM 1020 O O . GLY A 1 137 ? -8.247 -11.780 5.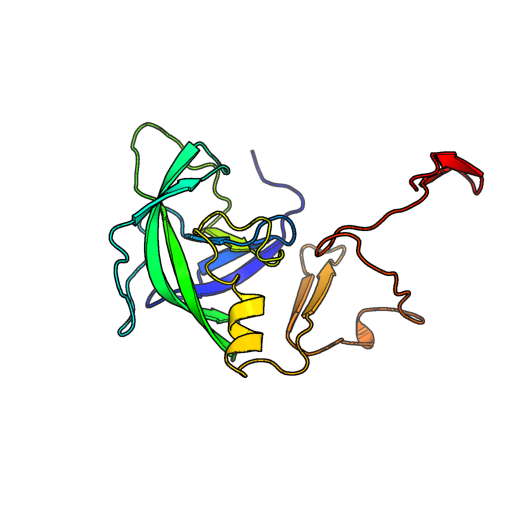404 1.00 89.88 137 GLY A O 1
ATOM 1021 N N . THR A 1 138 ? -9.181 -9.965 6.347 1.00 92.88 138 THR A N 1
ATOM 1022 C CA . THR A 1 138 ? -9.761 -9.427 5.118 1.00 92.88 138 THR A CA 1
ATOM 1023 C C . THR A 1 138 ? -9.350 -7.969 4.981 1.00 92.88 138 THR A C 1
ATOM 1025 O O . THR A 1 138 ? -9.569 -7.182 5.899 1.00 92.88 138 THR A O 1
ATOM 1028 N N . LEU A 1 139 ? -8.774 -7.618 3.832 1.00 95.19 139 LEU A N 1
ATOM 1029 C CA . LEU A 1 139 ? -8.625 -6.241 3.372 1.00 95.19 139 LEU A CA 1
ATOM 1030 C C . LEU A 1 139 ? -9.643 -6.019 2.252 1.00 95.19 139 LEU A C 1
ATOM 1032 O O . LEU A 1 139 ? -9.593 -6.701 1.229 1.00 95.19 139 LEU A O 1
ATOM 1036 N N . LEU A 1 140 ? -10.555 -5.068 2.441 1.00 95.44 140 LEU A N 1
ATOM 1037 C CA . LEU A 1 140 ? -11.493 -4.633 1.406 1.00 95.44 140 LEU A CA 1
ATOM 1038 C C . LEU A 1 140 ? -11.184 -3.196 1.022 1.00 95.44 140 LEU A C 1
ATOM 1040 O O . LEU A 1 140 ? -11.055 -2.337 1.891 1.00 95.44 140 LEU A O 1
ATOM 1044 N N . LEU A 1 141 ? -11.113 -2.934 -0.280 1.00 96.62 141 LEU A N 1
ATOM 1045 C CA . LEU A 1 141 ? -10.973 -1.588 -0.826 1.00 96.62 141 LEU A CA 1
ATOM 1046 C C . LEU A 1 141 ? -12.348 -1.103 -1.306 1.00 96.62 141 LEU A C 1
ATOM 1048 O O . LEU A 1 141 ? -13.099 -1.862 -1.915 1.00 96.62 141 LEU A O 1
ATOM 1052 N N . GLY A 1 142 ? -12.714 0.132 -0.970 1.00 95.31 142 GLY A N 1
ATOM 1053 C CA . GLY A 1 142 ? -13.987 0.791 -1.303 1.00 95.31 142 GLY A CA 1
ATOM 1054 C C . GLY A 1 142 ? -15.211 0.295 -0.533 1.00 95.31 142 GLY A C 1
ATOM 1055 O O . GLY A 1 142 ? -16.218 0.998 -0.404 1.00 95.31 142 GLY A O 1
ATOM 1056 N N . ALA A 1 143 ? -15.135 -0.896 0.043 1.00 92.31 143 ALA A N 1
ATOM 1057 C CA . ALA A 1 143 ? -16.252 -1.549 0.701 1.00 92.31 143 ALA A CA 1
ATOM 1058 C C . ALA A 1 143 ? -16.053 -1.672 2.212 1.00 92.31 143 ALA A C 1
ATOM 1060 O O . ALA A 1 143 ? -14.969 -1.480 2.754 1.00 92.31 143 ALA A O 1
ATOM 1061 N N . LEU A 1 144 ? -17.156 -1.998 2.873 1.00 91.94 144 LEU A N 1
ATOM 1062 C CA . LEU A 1 144 ? -17.207 -2.435 4.254 1.00 91.94 144 LEU A CA 1
ATOM 1063 C C . LEU A 1 144 ? -18.123 -3.658 4.276 1.00 91.94 144 LEU A C 1
ATOM 1065 O O . LEU A 1 144 ? -19.261 -3.564 3.813 1.00 91.94 144 LEU A O 1
ATOM 1069 N N . ASP A 1 145 ? -17.642 -4.782 4.798 1.00 92.06 145 ASP A N 1
ATOM 1070 C CA . ASP A 1 145 ? -18.459 -5.985 4.949 1.00 92.06 145 ASP A CA 1
ATOM 1071 C C . ASP A 1 145 ? -19.093 -6.017 6.343 1.00 92.06 145 ASP A C 1
ATOM 1073 O O . ASP A 1 145 ? -18.419 -6.203 7.356 1.00 92.06 145 ASP A O 1
ATOM 1077 N N . GLN A 1 146 ? -20.411 -5.816 6.387 1.00 93.12 146 GLN A N 1
ATOM 1078 C CA . GLN A 1 146 ? -21.192 -5.809 7.625 1.00 93.12 146 GLN A CA 1
ATOM 1079 C C . GLN A 1 146 ? -21.264 -7.181 8.298 1.00 93.12 146 GLN A C 1
ATOM 1081 O O . GLN A 1 146 ? -21.556 -7.248 9.486 1.00 93.12 146 GLN A O 1
ATOM 1086 N N . ALA A 1 147 ? -20.969 -8.272 7.585 1.00 93.00 147 ALA A N 1
ATOM 1087 C CA . ALA A 1 147 ? -20.894 -9.596 8.191 1.00 93.00 147 ALA A CA 1
ATOM 1088 C C . ALA A 1 147 ? -1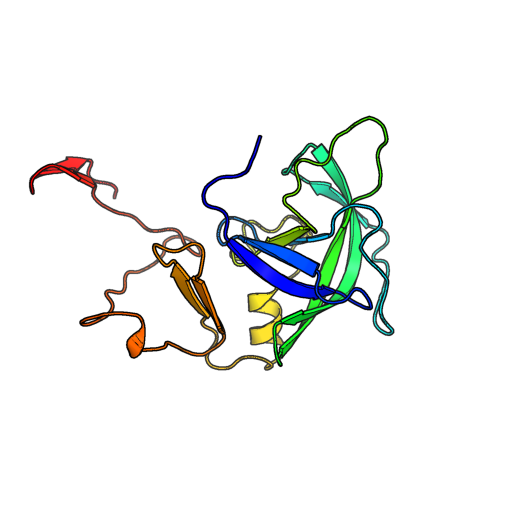9.628 -9.784 9.050 1.00 93.00 147 ALA A C 1
ATOM 1090 O O . ALA A 1 147 ? -19.557 -10.739 9.825 1.00 93.00 147 ALA A O 1
ATOM 1091 N N . LEU A 1 148 ? -18.636 -8.889 8.931 1.00 91.12 148 LEU A N 1
ATOM 1092 C CA . LEU A 1 148 ? -17.353 -8.976 9.636 1.00 91.12 148 LEU A CA 1
ATOM 1093 C C . LEU A 1 148 ? -17.316 -8.218 10.975 1.00 91.12 148 LEU A C 1
ATOM 1095 O O . LEU A 1 148 ? -16.296 -8.263 11.664 1.00 91.12 148 LEU A O 1
ATOM 1099 N N . PHE A 1 149 ? -18.397 -7.539 11.372 1.00 91.56 149 PHE A N 1
ATOM 1100 C CA . PHE A 1 149 ? -18.498 -6.863 12.669 1.00 91.56 149 PHE A CA 1
ATOM 1101 C C . PHE A 1 149 ? -19.934 -6.870 13.211 1.00 91.56 149 PHE A C 1
ATOM 1103 O O . PHE A 1 149 ? -20.887 -7.192 12.510 1.00 91.56 149 PHE A O 1
ATOM 1110 N N . MET A 1 150 ? -20.089 -6.536 14.493 1.00 93.56 150 MET A N 1
ATOM 1111 C CA . MET A 1 150 ? -21.389 -6.425 15.156 1.00 93.56 150 MET A CA 1
ATOM 1112 C C . MET A 1 150 ? -21.615 -4.999 15.651 1.00 93.56 150 MET A C 1
ATOM 1114 O O . MET A 1 150 ? -20.689 -4.369 16.160 1.00 93.56 150 MET A O 1
ATOM 1118 N N . GLY A 1 151 ? -22.864 -4.538 15.580 1.00 94.50 151 GLY A N 1
ATOM 1119 C CA . GLY A 1 151 ? -23.244 -3.190 16.000 1.00 94.50 151 GLY A CA 1
ATOM 1120 C C . GLY A 1 151 ? -22.766 -2.110 15.031 1.00 94.50 151 GLY A C 1
ATOM 1121 O O . GLY A 1 151 ? -22.384 -2.399 13.899 1.00 94.50 151 GLY A O 1
ATOM 1122 N N . ASP A 1 152 ? -22.806 -0.862 15.486 1.00 93.81 152 ASP A N 1
ATOM 1123 C CA . ASP A 1 152 ? -22.427 0.293 14.677 1.00 93.81 152 ASP A CA 1
ATOM 1124 C C . ASP A 1 152 ? -20.938 0.624 14.823 1.00 93.81 152 ASP A C 1
ATOM 1126 O O . ASP A 1 152 ? -20.345 0.492 15.899 1.00 93.81 152 ASP A O 1
ATOM 1130 N N . LEU A 1 153 ? -20.333 1.121 13.742 1.00 93.12 153 LEU A N 1
ATOM 1131 C CA . LEU A 1 153 ? -18.978 1.661 13.795 1.00 93.12 153 LEU A CA 1
ATOM 1132 C C . LEU A 1 153 ? -18.969 3.007 14.518 1.00 93.12 153 LEU A C 1
ATOM 1134 O O . LEU A 1 153 ? -19.758 3.903 14.220 1.00 93.12 153 LEU A O 1
ATOM 1138 N N . SER A 1 154 ? -18.012 3.170 15.425 1.00 92.88 154 SER A N 1
ATOM 1139 C CA . SER A 1 154 ? -17.686 4.474 15.998 1.00 92.88 154 SER A CA 1
ATOM 1140 C C . SER A 1 154 ? -16.665 5.188 15.121 1.00 92.88 154 SER A C 1
ATOM 1142 O O . SER A 1 154 ? -15.677 4.593 14.696 1.00 92.88 154 SER A O 1
ATOM 1144 N N . THR A 1 155 ? -16.883 6.477 14.881 1.00 92.00 155 THR A N 1
ATOM 1145 C CA . THR A 1 155 ? -15.968 7.332 14.119 1.00 92.00 155 THR A CA 1
ATOM 1146 C C . THR A 1 155 ? -15.446 8.454 15.000 1.00 92.00 155 THR A C 1
ATOM 1148 O O . THR A 1 155 ? -16.187 8.996 15.819 1.00 92.00 155 THR A O 1
ATOM 1151 N N . THR A 1 156 ? -14.198 8.850 14.790 1.00 93.31 156 THR A N 1
ATOM 1152 C CA . THR A 1 156 ? -13.603 10.023 15.431 1.00 93.31 156 THR A CA 1
ATOM 1153 C C . THR A 1 156 ? -12.772 10.793 14.420 1.00 93.31 156 THR A C 1
ATOM 1155 O O . THR A 1 156 ? -12.325 10.234 13.418 1.00 93.31 156 THR A O 1
ATOM 1158 N N . SER A 1 157 ? -12.555 12.074 14.695 1.00 93.06 157 SER A N 1
ATOM 1159 C CA . SER A 1 157 ? -11.605 12.874 13.937 1.00 93.06 157 SER A CA 1
ATOM 1160 C C . SER A 1 157 ? -10.187 12.358 14.157 1.00 93.06 157 SER A C 1
ATOM 1162 O O . SER A 1 157 ? -9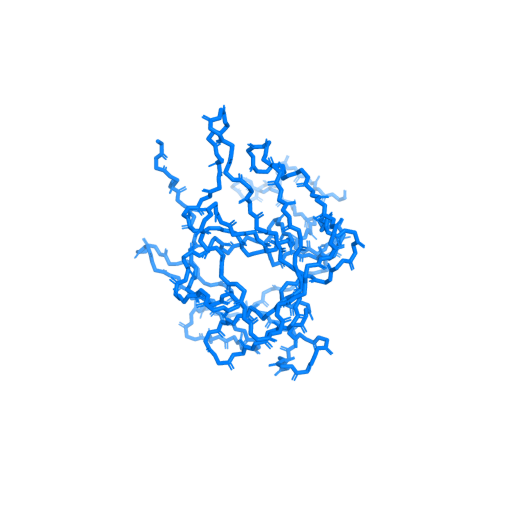.794 12.037 15.283 1.00 93.06 157 SER A O 1
ATOM 1164 N N . ILE A 1 158 ? -9.433 12.318 13.068 1.00 92.75 158 ILE A N 1
ATOM 1165 C CA . ILE A 1 158 ? -7.999 12.058 13.065 1.00 92.75 158 ILE A CA 1
ATOM 1166 C C . ILE A 1 158 ? -7.222 13.366 13.268 1.00 92.75 158 ILE A C 1
ATOM 1168 O O . ILE A 1 158 ? -7.712 14.441 12.920 1.00 92.75 158 ILE A O 1
ATOM 1172 N N . ILE A 1 159 ? -6.019 13.276 13.835 1.00 92.12 159 ILE A N 1
ATOM 1173 C CA . ILE A 1 159 ? -5.065 14.402 13.939 1.00 92.12 159 ILE A CA 1
ATOM 1174 C C . ILE A 1 159 ? -3.986 14.356 12.853 1.00 92.12 159 ILE A C 1
ATOM 1176 O O . ILE A 1 159 ? -3.389 15.375 12.523 1.00 92.12 159 ILE A O 1
ATOM 1180 N N . GLN A 1 160 ? -3.772 13.166 12.306 1.00 90.38 160 GLN A N 1
ATOM 1181 C CA . GLN A 1 160 ? -2.948 12.811 11.158 1.00 90.38 160 GLN A CA 1
ATOM 1182 C C . GLN A 1 160 ? -3.522 11.489 10.620 1.00 90.38 160 GLN A C 1
ATOM 1184 O O . GLN A 1 160 ? -4.253 10.819 11.355 1.00 90.38 160 GLN A O 1
ATOM 1189 N N . GLU A 1 161 ? -3.259 11.104 9.371 1.00 92.00 161 GLU A N 1
ATOM 1190 C CA . GLU A 1 161 ? -3.795 9.852 8.839 1.00 92.00 161 GLU A CA 1
ATOM 1191 C C . GLU A 1 161 ? -3.477 8.657 9.757 1.00 92.00 161 GLU A C 1
ATOM 1193 O O . GLU A 1 161 ? -2.354 8.470 10.217 1.00 92.00 161 GLU A O 1
ATOM 1198 N N . TRP A 1 162 ? -4.527 7.913 10.118 1.00 92.88 162 TRP A N 1
ATOM 1199 C CA . TRP A 1 162 ? -4.520 6.809 11.094 1.00 92.88 162 TRP A CA 1
ATOM 1200 C C . TRP A 1 162 ? -4.037 7.138 12.520 1.00 92.88 162 TRP A C 1
ATOM 1202 O O . TRP A 1 162 ? -3.887 6.229 13.337 1.00 92.88 162 TRP A O 1
ATOM 1212 N N . ALA A 1 163 ? -3.888 8.417 12.876 1.00 92.44 163 ALA A N 1
ATOM 1213 C CA . ALA A 1 163 ? -3.562 8.867 14.226 1.00 92.44 163 ALA A CA 1
ATOM 1214 C C . ALA A 1 163 ? -4.734 9.614 14.881 1.00 92.44 163 ALA A C 1
ATOM 1216 O O . ALA A 1 163 ? -5.363 10.494 14.289 1.00 92.44 163 ALA A O 1
ATOM 1217 N N . LEU A 1 164 ? -5.007 9.295 16.147 1.00 93.50 164 LEU A N 1
ATOM 1218 C CA . LEU A 1 164 ? -6.080 9.895 16.941 1.00 93.50 164 LEU A CA 1
ATOM 1219 C C . LEU A 1 164 ? -5.694 9.982 18.420 1.00 93.50 164 LEU A C 1
ATOM 1221 O O . LEU A 1 164 ? -4.858 9.220 18.908 1.00 93.50 164 LEU A O 1
ATOM 1225 N N . TYR A 1 165 ? -6.347 10.883 19.151 1.00 91.19 165 TYR A N 1
ATOM 1226 C CA . TYR A 1 165 ? -6.278 10.903 20.609 1.00 91.19 165 TYR A CA 1
ATOM 1227 C C . TYR A 1 165 ? -7.222 9.860 21.209 1.00 91.19 165 TYR A C 1
ATOM 1229 O O . TYR A 1 165 ? -8.394 9.789 20.842 1.00 91.19 165 TYR A O 1
ATOM 1237 N N . ALA A 1 166 ? -6.721 9.080 22.167 1.00 89.31 166 ALA A N 1
ATOM 1238 C CA . ALA A 1 166 ? -7.517 8.117 22.918 1.00 89.31 166 ALA A CA 1
ATOM 1239 C C . ALA A 1 166 ? -7.170 8.147 24.410 1.00 89.31 166 ALA A C 1
ATOM 1241 O O . ALA A 1 166 ? -5.999 8.146 24.800 1.00 89.31 166 ALA A O 1
ATOM 1242 N N . ASP A 1 167 ? -8.202 8.113 25.252 1.00 91.62 167 ASP A N 1
ATOM 1243 C CA . ASP A 1 167 ? -8.047 7.901 26.689 1.00 91.62 167 ASP A CA 1
ATOM 1244 C C . ASP A 1 167 ? -7.810 6.408 26.967 1.00 91.62 167 ASP A C 1
ATOM 1246 O O . ASP A 1 167 ? -8.477 5.540 26.404 1.00 91.62 167 ASP A O 1
ATOM 1250 N N . ILE A 1 168 ? -6.891 6.099 27.885 1.00 91.19 168 ILE A N 1
ATOM 1251 C CA . ILE A 1 168 ? -6.669 4.723 28.350 1.00 91.19 168 ILE A CA 1
ATOM 1252 C C . ILE A 1 168 ? -7.383 4.550 29.684 1.00 91.19 168 ILE A C 1
ATOM 1254 O O . ILE A 1 168 ? -7.086 5.258 30.654 1.00 91.19 168 ILE A O 1
ATOM 1258 N N . ALA A 1 169 ? -8.300 3.586 29.751 1.00 92.12 169 ALA A N 1
ATOM 1259 C CA . ALA A 1 169 ? -9.011 3.227 30.969 1.00 92.12 169 ALA A CA 1
ATOM 1260 C C . ALA A 1 169 ? -8.646 1.816 31.437 1.00 92.12 169 ALA A C 1
ATOM 1262 O O . ALA A 1 169 ? -8.572 0.884 30.642 1.00 92.12 169 ALA A O 1
ATOM 1263 N N . LEU A 1 170 ? -8.470 1.660 32.749 1.00 93.44 170 LEU A N 1
ATOM 1264 C CA . LEU A 1 170 ? -8.322 0.369 33.412 1.00 93.44 170 LEU A CA 1
ATOM 1265 C C . LEU A 1 170 ? -9.494 0.204 34.382 1.00 93.44 170 LEU A C 1
ATOM 1267 O O . LEU A 1 170 ? -9.717 1.064 35.235 1.00 93.44 170 LEU A O 1
ATOM 1271 N N . ASN A 1 171 ? -10.262 -0.878 34.236 1.00 93.00 171 ASN A N 1
ATOM 1272 C CA . ASN A 1 171 ? -11.441 -1.172 35.065 1.00 93.00 171 ASN A CA 1
ATOM 1273 C C . ASN A 1 171 ? -12.455 -0.012 35.121 1.00 93.00 171 ASN A C 1
ATOM 1275 O O . ASN A 1 171 ? -12.952 0.349 36.185 1.00 93.00 171 ASN A O 1
ATOM 1279 N N . GLY A 1 172 ? -12.714 0.625 33.975 1.00 88.69 172 GLY A N 1
ATOM 1280 C CA . GLY A 1 172 ? -13.657 1.745 33.864 1.00 88.69 172 GLY A CA 1
ATOM 1281 C C . GLY A 1 172 ? -13.144 3.085 34.405 1.00 88.69 172 GLY A C 1
ATOM 1282 O O . GLY A 1 172 ? -13.858 4.082 34.328 1.00 88.69 172 GLY A O 1
ATOM 1283 N N . LYS A 1 173 ? -11.908 3.151 34.918 1.00 92.50 173 LYS A N 1
ATOM 1284 C CA . LYS A 1 173 ? -11.279 4.396 35.370 1.00 92.50 173 LYS A CA 1
ATOM 1285 C C . LYS A 1 173 ? -10.213 4.843 34.380 1.00 92.50 173 LYS A C 1
ATOM 1287 O O . LYS A 1 173 ? -9.275 4.101 34.096 1.00 92.50 173 LYS A O 1
ATOM 1292 N N . ILE A 1 174 ? -10.330 6.076 33.890 1.00 91.25 174 ILE A N 1
ATOM 1293 C CA . ILE A 1 174 ? -9.316 6.678 33.017 1.00 91.25 174 ILE A CA 1
ATOM 1294 C C . ILE A 1 174 ? -8.003 6.791 33.798 1.00 91.25 174 ILE A C 1
ATOM 1296 O O . ILE A 1 174 ? -7.928 7.491 34.809 1.00 91.25 174 ILE A O 1
ATOM 1300 N N . SER A 1 175 ? -6.983 6.082 33.322 1.00 85.62 175 SER A N 1
ATOM 1301 C CA . SER A 1 175 ? -5.634 6.077 33.886 1.00 85.62 175 SER A CA 1
ATOM 1302 C C . SER A 1 175 ? -4.767 7.179 33.284 1.00 85.62 175 SER A C 1
ATOM 1304 O O . SER A 1 175 ? -3.852 7.665 33.944 1.00 85.62 175 SER A O 1
ATOM 1306 N N . ARG A 1 176 ? -5.040 7.580 32.036 1.00 82.56 176 ARG A N 1
ATOM 1307 C CA . ARG A 1 176 ? -4.358 8.685 31.360 1.00 82.56 176 ARG A CA 1
ATOM 1308 C C . ARG A 1 176 ? -5.300 9.325 30.353 1.00 82.56 176 ARG A C 1
ATOM 1310 O O . ARG A 1 176 ? -5.869 8.620 29.522 1.00 82.56 176 ARG A O 1
ATOM 1317 N N . ARG A 1 177 ? -5.432 10.650 30.434 1.00 81.25 177 ARG A N 1
ATOM 1318 C CA . ARG A 1 177 ? -6.095 11.437 29.396 1.00 81.25 177 ARG A CA 1
ATOM 1319 C C . ARG A 1 177 ? -5.078 11.838 28.346 1.00 81.25 177 ARG A C 1
ATOM 1321 O O . ARG A 1 177 ? -4.041 12.390 28.714 1.00 81.25 177 ARG A O 1
ATOM 1328 N N . MET A 1 178 ? -5.371 11.562 27.085 1.00 74.81 178 MET A N 1
ATOM 1329 C CA . MET A 1 178 ? -4.571 12.064 25.972 1.00 74.81 178 MET A CA 1
ATOM 1330 C C . MET A 1 178 ? -5.452 13.060 25.226 1.00 74.81 178 MET A C 1
ATOM 1332 O O . MET A 1 178 ? -6.471 12.687 24.656 1.00 74.81 178 MET A O 1
ATOM 1336 N N . ARG A 1 179 ? -5.118 14.342 25.379 1.00 65.25 179 ARG A N 1
ATOM 1337 C CA . ARG A 1 179 ? -5.729 15.477 24.686 1.00 65.25 179 ARG A CA 1
ATOM 1338 C C . ARG A 1 179 ? -4.663 16.154 23.850 1.00 65.25 179 ARG A C 1
ATOM 1340 O O . ARG A 1 179 ? -3.490 16.098 24.291 1.00 65.25 179 ARG A O 1
#

Organism: NCBI:txid1316194

Foldseek 3Di:
DDPPPWAWAFKAWAPQGRFTATEAQPAFAWEFEAPRDDHHPQKDFPVDWFQDPQFRFIWGKIFHWMDGDPFIFTWIHTYTHDDPPTDRNAPGGHYAYPYAQVRYPPPSIGGPLRRCVVVVVAPPSDWDWQDDPPSDIDIGTNDDDPVRDDDDDDDDDAPGTVHDFDFDDDPNHGPDGGD

InterPro domains:
  IPR001461 Aspartic peptidase A1 [PTHR47966] (6-158)
  IPR021109 Aspartic peptidase domain superfamily [G3DSA:2.40.70.10] (2-174)
  IPR021109 Aspartic peptidase domain superfamily [SSF50630] (4-165)
  IPR033121 Peptidase family A1 domain [PF00026] (8-163)
  IPR033121 Peptidase family A1 domain [PS51767] (7-179)
  IPR034164 Pepsin-like domain [cd05471] (7-172)

pLDDT: mean 89.26, std 11.94, range [35.41, 98.69]